Protein 2IY3 (pdb70)

Foldseek 3Di:
DACLLVVQLLVLLVVQPPPFADDPVNLVVSLVSNLVSLVVLVADNVLSVVLSVQLVVQLVVVVLRPGRRSSVSSVVRNLCSLQVLLFNAFDAADADQAAEEAQDEAPPLCRLLVLLLVCLVVVVVVFQEEAEAAELADPLSQVVSCVSNVVSVHDYDYDYRCHDLQRSQVVQVVVCVVRVHRHYYHRADHHLDDDPVSLVRLQVNCVSNVGSFHEYRGALQVRPVSLVRLVVSCVSRRHAAYEHECLLADGSRSVSSNVCVRNVHHHHWYQQDSDSNRIDGDRSVVSSVCVVVPRPPVHVVVCCVVPVCVCVLPDDDDDDDDDDDQDDLCVLVVVLVCQCVVDHPDNSQVVDQARDSNDADDPGSDGDPCDVHSVCLVLASVVDDPCCSSPLPPPDVVRCCCSQVVSPHHPVVVVVNSVCSVCVCVVSVVPD/DVCVVVVVPVVVPVPVD

Radius of gyration: 27.17 Å; Cα contacts (8 Å, |Δi|>4): 743; chains: 2; bounding box: 55×55×90 Å

B-factor: mean 35.79, std 25.02, range [6.65, 70.95]

Nearest PDB structures (foldseek):
  2iy3-assembly1_A  TM=1.002E+00  e=2.790E-76  Thermus aquaticus
  2ng1-assembly1_A  TM=9.787E-01  e=5.950E-43  Thermus aquaticus
  1ls1-assembly1_A  TM=9.805E-01  e=2.760E-41  Thermus aquaticus
  1ng1-assembly1_A  TM=9.632E-01  e=1.654E-40  Thermus aquaticus
  2ffh-assembly1_A  TM=7.205E-01  e=4.163E-46  Thermus aquaticus

Organism: Saccharolobus solfataricus (strain ATCC 35092 / DSM 1617 / JCM 11322 / P2) (NCBI:txid273057)

InterPro domains:
  IPR000897 Signal recognition particle, SRP54 subunit, GTPase domain [PF00448] (96-293)
  IPR000897 Signal recognition particle, SRP54 subunit, GTPase domain [SM00962] (96-293)
  IPR003593 AAA+ ATPase domain [SM00382] (95-298)
  IPR004125 Signal recognition particle, SRP54 subunit, M-domain [PF02978] (314-436)
  IPR013822 Signal recognition particle SRP54, helical bundle [PF02881] (3-78)
  IPR013822 Signal recognition particle SRP54, helical bundle [SM00963] (1-82)
  IPR022941 Signal recognition particle, SRP54 subunit [MF_00306] (1-442)
  IPR022941 Signal recognition particle, SRP54 subunit [PTHR11564] (3-429)
  IPR027417 P-loop containing nucleoside triphosphate hydrolase [G3DSA:3.40.50.300] (86-282)
  IPR027417 P-loop containing nucleoside triphosphate hydrolase [SSF52540] (93-295)
  IPR036225 SRP/SRP receptor, N-terminal [SSF47364] (3-88)
  IPR036891 Signal recognition particle, SRP54 subunit, M-domain superfamily [G3DSA:1.10.260.30] (304-432)
  IPR036891 Signal recognition particle, SRP54 subunit, M-domain superfamily [SSF47446] (295-431)
  IPR042101 Signal recognition particle SRP54, N-terminal domain superfamily [G3DSA:1.20.120.140] (3-303)

Secondary structure (P-SEA, 3-state):
ccaaaaaaaaaaaaaacccccccaaaaaaaaaaaaaaaaaacccaaaaaaaaaaaaaaaaaacccccccaaaaaaaaaaaaaaaaacccccccccccbbbbbbbbccccaaaaaaaaaaaaaaaaccbbbbbbcccccaaaaaaaaaaaaaabbbbbbbcccccaaaaaaaaaaaaaaacccbbbbbccccccccaaaaaaaaaaaaaacccbbbbbbcccccaaaaaaaaaaaacccccbbbbccccccccccccccccccccccccbbbccccccccccccaaaaaaaaaacccccaaaaaaaaccccccccccccccccccccccaaaaaaaaaaaaaacccaaaaaaccccccccccccccccccccccccccccccccccccccccccccccccccccccccccccaaaaacaaaaaaccccccccc/caaaaaaaccccccccc

Structure (mmCIF, N/CA/C/O backbone):
data_2IY3
#
_entry.id   2IY3
#
_cell.length_a   1.000
_cell.length_b   1.000
_cell.length_c   1.000
_cell.angle_alpha   90.00
_cell.angle_beta   90.00
_cell.angle_gamma   90.00
#
_symmetry.space_group_name_H-M   'P 1'
#
loop_
_entity.id
_entity.type
_entity.pdbx_description
1 polymer 'Signal recognition particle protein,Signal recognition particle 54 kDa protein'
2 polymer '4.5S RNA'
3 polymer 'SIGNAL SEQUENCE'
#
loop_
_atom_site.group_PDB
_atom_site.id
_atom_site.type_symbol
_atom_site.label_atom_id
_atom_site.label_alt_id
_atom_site.label_comp_id
_atom_site.label_asym_id
_atom_site.label_entity_id
_atom_site.label_seq_id
_atom_site.pdbx_PDB_ins_code
_atom_site.Cartn_x
_atom_site.Cartn_y
_atom_site.Cartn_z
_atom_site.occupancy
_atom_site.B_iso_or_equiv
_atom_site.auth_seq_id
_atom_site.auth_comp_id
_atom_site.auth_asym_id
_atom_site.auth_atom_id
_atom_site.pdbx_PDB_model_num
ATOM 1 C CA . MET A 1 1 ? 330.914 218.533 240.263 1.00 29.58 1 MET A CA 1
ATOM 2 C CA . PHE A 1 2 ? 328.122 218.542 242.858 1.00 27.24 2 PHE A CA 1
ATOM 3 C CA . GLN A 1 3 ? 327.924 222.362 244.035 1.00 24.15 3 GLN A CA 1
ATOM 4 C CA . GLN A 1 4 ? 324.324 222.719 243.110 1.00 25.12 4 GLN A CA 1
ATOM 5 C CA . LEU A 1 5 ? 323.850 219.464 245.067 1.00 18.72 5 LEU A CA 1
ATOM 6 C CA . SER A 1 6 ? 326.329 220.503 247.838 1.00 19.78 6 SER A CA 1
ATOM 7 C CA . ALA A 1 7 ? 324.826 224.000 248.157 1.00 16.68 7 ALA A CA 1
ATOM 8 C CA . ARG A 1 8 ? 321.351 222.451 248.353 1.00 17.11 8 ARG A CA 1
ATOM 9 C CA . LEU A 1 9 ? 322.253 219.752 250.919 1.00 13.07 9 LEU A CA 1
ATOM 10 C CA . GLN A 1 10 ? 324.091 222.260 253.156 1.00 16.51 10 GLN A CA 1
ATOM 11 C CA . GLU A 1 11 ? 321.145 224.701 252.908 1.00 16.51 11 GLU A CA 1
ATOM 12 C CA . ALA A 1 12 ? 318.729 221.897 253.913 1.00 17.11 12 ALA A CA 1
ATOM 13 C CA . ILE A 1 13 ? 320.835 221.018 256.979 1.00 18.29 13 ILE A CA 1
ATOM 14 C CA . GLY A 1 14 ? 321.370 224.732 257.724 1.00 19.64 14 GLY A CA 1
ATOM 15 C CA . ARG A 1 15 ? 317.605 225.382 257.917 1.00 20.81 15 ARG A CA 1
ATOM 16 C CA . LEU A 1 16 ? 317.442 223.206 261.062 1.00 20.55 16 LEU A CA 1
ATOM 17 C CA . ARG A 1 17 ? 320.024 225.287 263.003 1.00 24.64 17 ARG A CA 1
ATOM 18 C CA . GLY A 1 18 ? 319.108 227.708 265.809 1.00 30.85 18 GLY A CA 1
ATOM 19 C CA . ARG A 1 19 ? 315.569 226.354 266.236 1.00 33.93 19 ARG A CA 1
ATOM 20 C CA . GLY A 1 20 ? 316.028 223.981 269.186 1.00 25.71 20 GLY A CA 1
ATOM 21 C CA . ARG A 1 21 ? 314.321 220.568 269.053 1.00 18.20 21 ARG A CA 1
ATOM 22 C CA . ILE A 1 22 ? 312.412 219.738 265.877 1.00 15.17 22 ILE A CA 1
ATOM 23 C CA . THR A 1 23 ? 309.057 218.008 265.314 1.00 16.79 23 THR A CA 1
ATOM 24 C CA . GLU A 1 24 ? 308.206 214.986 263.094 1.00 26.51 24 GLU A CA 1
ATOM 25 C CA . GLU A 1 25 ? 306.872 217.462 260.495 1.00 24.44 25 GLU A CA 1
ATOM 26 C CA . ASP A 1 26 ? 310.159 219.419 260.423 1.00 18.47 26 ASP A CA 1
ATOM 27 C CA . LEU A 1 27 ? 312.048 216.135 259.829 1.00 17.55 27 LEU A CA 1
ATOM 28 C CA . LYS A 1 28 ? 309.688 215.147 256.965 1.00 17.03 28 LYS A CA 1
ATOM 29 C CA . ALA A 1 29 ? 310.257 218.595 255.417 1.00 14.42 29 ALA A CA 1
ATOM 30 C CA . THR A 1 30 ? 314.069 218.204 255.581 1.00 14.85 30 THR A CA 1
ATOM 31 C CA . LEU A 1 31 ? 313.869 214.666 254.106 1.00 13.64 31 LEU A CA 1
ATOM 32 C CA . ARG A 1 32 ? 311.750 215.961 251.187 1.00 17.52 32 ARG A CA 1
ATOM 33 C CA . GLU A 1 33 ? 314.268 218.797 250.587 1.00 14.06 33 GLU A CA 1
ATOM 34 C CA . ILE A 1 34 ? 317.132 216.240 250.506 1.00 16.10 34 ILE A CA 1
ATOM 35 C CA . ARG A 1 35 ? 315.200 214.083 247.971 1.00 17.40 35 ARG A CA 1
ATOM 36 C CA . ARG A 1 36 ? 314.527 217.121 245.760 1.00 22.75 36 ARG A CA 1
ATOM 37 C CA . ALA A 1 37 ? 318.206 218.160 246.006 1.00 13.76 37 ALA A CA 1
ATOM 38 C CA . LEU A 1 38 ? 319.318 214.726 244.800 1.00 17.24 38 LEU A CA 1
ATOM 39 C CA . MET A 1 39 ? 316.711 214.454 242.017 1.00 20.11 39 MET A CA 1
ATOM 40 C CA . ASP A 1 40 ? 317.699 217.955 240.814 1.00 22.96 40 ASP A CA 1
ATOM 41 C CA . ALA A 1 41 ? 321.273 216.669 240.788 1.00 22.93 41 ALA A CA 1
ATOM 42 C CA . ASP A 1 42 ? 320.184 214.082 238.134 1.00 27.41 42 ASP A CA 1
ATOM 43 C CA . VAL A 1 43 ? 319.718 211.154 240.601 1.00 17.61 43 VAL A CA 1
ATOM 44 C CA . ASN A 1 44 ? 316.916 208.691 239.643 1.00 25.39 44 ASN A CA 1
ATOM 45 C CA . LEU A 1 45 ? 313.709 208.359 241.739 1.00 18.57 45 LEU A CA 1
ATOM 46 C CA . GLU A 1 46 ? 314.567 204.918 243.238 1.00 19.36 46 GLU A CA 1
ATOM 47 C CA . VAL A 1 47 ? 318.156 205.862 244.252 1.00 15.74 47 VAL A CA 1
ATOM 48 C CA . ALA A 1 48 ? 316.955 209.186 245.761 1.00 11.88 48 ALA A CA 1
ATOM 49 C CA . ARG A 1 49 ? 314.137 207.445 247.685 1.00 13.95 49 ARG A CA 1
ATOM 50 C CA . ASP A 1 50 ? 316.509 204.734 248.993 1.00 15.87 50 ASP A CA 1
ATOM 51 C CA . PHE A 1 51 ? 318.947 207.467 250.128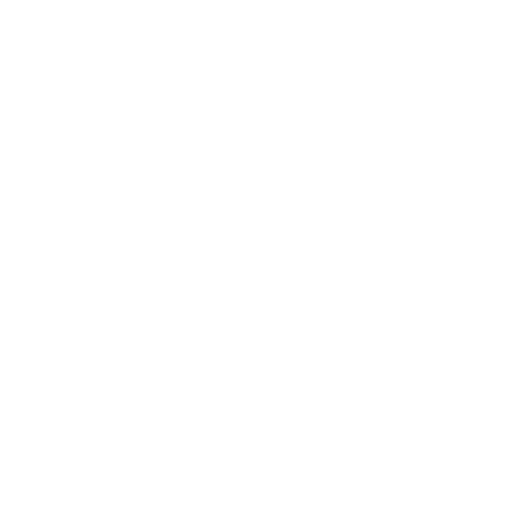 1.00 12.21 51 PHE A CA 1
ATOM 52 C CA . VAL A 1 52 ? 316.260 209.428 252.024 1.00 16.17 52 VAL A CA 1
ATOM 53 C CA . GLU A 1 53 ? 314.990 206.183 253.599 1.00 16.67 53 GLU A CA 1
ATOM 54 C CA . ARG A 1 54 ? 318.561 205.428 254.804 1.00 15.62 54 ARG A CA 1
ATOM 55 C CA . VAL A 1 55 ? 318.888 208.980 256.248 1.00 11.70 55 VAL A CA 1
ATOM 56 C CA . ARG A 1 56 ? 315.451 208.659 257.969 1.00 15.04 56 ARG A CA 1
ATOM 57 C CA . GLU A 1 57 ? 316.282 205.243 259.533 1.00 15.93 57 GLU A CA 1
ATOM 58 C CA . GLU A 1 58 ? 319.708 206.386 260.781 1.00 17.23 58 GLU A CA 1
ATOM 59 C CA . ALA A 1 59 ? 318.447 209.805 261.965 1.00 10.16 59 ALA A CA 1
ATOM 60 C CA . LEU A 1 60 ? 315.629 208.246 264.015 1.00 16.33 60 LEU A CA 1
ATOM 61 C CA . GLY A 1 61 ? 318.100 205.693 265.389 1.00 15.30 61 GLY A CA 1
ATOM 62 C CA . LYS A 1 62 ? 320.293 208.571 266.593 1.00 19.29 62 LYS A CA 1
ATOM 63 C CA . GLN A 1 63 ? 317.293 210.309 268.279 1.00 17.79 63 GLN A CA 1
ATOM 64 C CA . VAL A 1 64 ? 317.097 213.341 265.878 1.00 12.62 64 VAL A CA 1
ATOM 65 C CA . L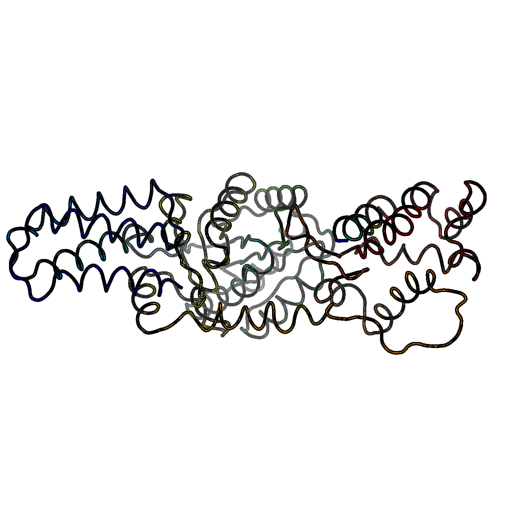EU A 1 65 ? 313.756 214.523 267.328 1.00 13.26 65 LEU A CA 1
ATOM 66 C CA . GLU A 1 66 ? 315.247 214.554 270.859 1.00 13.89 66 GLU A CA 1
ATOM 67 C CA . SER A 1 67 ? 318.550 216.262 269.886 1.00 14.28 67 SER A CA 1
ATOM 68 C CA . LEU A 1 68 ? 319.255 219.920 270.800 1.00 14.59 68 LEU A CA 1
ATOM 69 C CA . THR A 1 69 ? 321.230 220.219 267.546 1.00 14.94 69 THR A CA 1
ATOM 70 C CA . PRO A 1 70 ? 319.178 218.155 264.959 1.00 13.93 70 PRO A CA 1
ATOM 71 C CA . ALA A 1 71 ? 321.150 219.712 262.083 1.00 9.78 71 ALA A CA 1
ATOM 72 C CA . GLU A 1 72 ? 324.294 217.908 263.264 1.00 11.01 72 GLU A CA 1
ATOM 73 C CA . VAL A 1 73 ? 322.469 214.548 263.363 1.00 12.49 73 VAL A CA 1
ATOM 74 C CA . ILE A 1 74 ? 321.139 215.169 259.823 1.00 13.43 74 ILE A CA 1
ATOM 75 C CA . LEU A 1 75 ? 324.694 216.133 258.654 1.00 11.85 75 LEU A CA 1
ATOM 76 C CA . ALA A 1 76 ? 326.156 212.923 260.151 1.00 12.80 76 ALA A CA 1
ATOM 77 C CA . THR A 1 77 ? 323.437 210.751 258.557 1.00 14.20 77 THR A CA 1
ATOM 78 C CA . VAL A 1 78 ? 323.523 212.435 255.101 1.00 13.12 78 VAL A CA 1
ATOM 79 C CA . TYR A 1 79 ? 327.353 212.104 255.252 1.00 15.80 79 TYR A CA 1
ATOM 80 C CA . GLU A 1 80 ? 327.071 208.351 256.041 1.00 15.51 80 GLU A CA 1
ATOM 81 C CA . ALA A 1 81 ? 324.476 207.806 253.286 1.00 13.71 81 ALA A CA 1
ATOM 82 C CA . LEU A 1 82 ? 326.622 209.822 250.800 1.00 13.71 82 LEU A CA 1
ATOM 83 C CA . LYS A 1 83 ? 329.750 207.754 251.619 1.00 19.07 83 LYS A CA 1
ATOM 84 C CA . GLU A 1 84 ? 327.744 204.514 251.261 1.00 17.37 84 GLU A CA 1
ATOM 85 C CA . ALA A 1 85 ? 326.187 205.598 247.924 1.00 14.60 85 ALA A CA 1
ATOM 86 C CA . LEU A 1 86 ? 329.653 206.401 246.509 1.00 18.62 86 LEU A CA 1
ATOM 87 C CA . GLY A 1 87 ? 331.192 203.024 247.444 1.00 18.66 87 GLY A CA 1
ATOM 88 C CA . GLY A 1 88 ? 331.657 203.145 251.214 1.00 19.79 88 GLY A CA 1
ATOM 89 C CA . GLU A 1 89 ? 335.185 201.870 251.765 1.00 23.32 89 GLU A CA 1
ATOM 90 C CA . ALA A 1 90 ? 337.843 202.909 249.227 1.00 20.11 90 ALA A CA 1
ATOM 91 C CA . ARG A 1 91 ? 338.800 200.256 246.703 1.00 22.97 91 ARG A CA 1
ATOM 92 C CA . LEU A 1 92 ? 341.780 199.763 244.373 1.00 24.20 92 LEU A CA 1
ATOM 93 C CA . PRO A 1 93 ? 342.371 196.904 241.844 1.00 23.01 93 PRO A CA 1
ATOM 94 C CA . VAL A 1 94 ? 344.094 193.760 243.135 1.00 27.82 94 VAL A CA 1
ATOM 95 C CA . LEU A 1 95 ? 347.811 193.712 242.332 1.00 24.27 95 LEU A CA 1
ATOM 96 C CA . LYS A 1 96 ? 349.250 190.219 241.970 1.00 29.79 96 LYS A CA 1
ATOM 97 C CA . ASP A 1 97 ? 352.227 188.560 240.153 1.00 40.36 97 ASP A CA 1
ATOM 98 C CA . ARG A 1 98 ? 351.174 189.419 236.571 1.00 34.87 98 ARG A CA 1
ATOM 99 C CA . ASN A 1 99 ? 348.595 192.140 235.839 1.00 17.91 99 ASN A CA 1
ATOM 100 C CA . LEU A 1 100 ? 347.003 192.737 232.401 1.00 12.24 100 LEU A CA 1
ATOM 101 C CA . TRP A 1 101 ? 344.276 195.405 232.530 1.00 12.55 101 TRP A CA 1
ATOM 102 C CA . PHE A 1 102 ? 341.915 196.747 229.872 1.00 12.01 102 PHE A CA 1
ATOM 103 C CA . LEU A 1 103 ? 340.954 200.403 229.634 1.00 13.58 103 LEU A CA 1
ATOM 104 C CA . VAL A 1 104 ? 337.615 200.649 227.854 1.00 11.39 104 VAL A CA 1
ATOM 105 C CA . GLY A 1 105 ? 335.394 203.647 227.128 1.00 13.22 105 GLY A CA 1
ATOM 106 C CA . LEU A 1 106 ? 334.163 206.150 224.549 1.00 15.14 106 LEU A CA 1
ATOM 107 C CA . GLN A 1 107 ? 336.196 208.972 222.908 1.00 22.89 107 GLN A CA 1
ATOM 108 C CA . GLY A 1 108 ? 336.471 212.099 225.039 1.00 21.19 108 GLY A CA 1
ATOM 109 C CA . SER A 1 109 ? 335.953 210.064 228.228 1.00 18.85 109 SER A CA 1
ATOM 110 C CA . GLY A 1 110 ? 339.606 210.726 229.038 1.00 17.82 110 GLY A CA 1
ATOM 111 C CA . LYS A 1 111 ? 340.552 207.053 228.479 1.00 13.11 111 LYS A CA 1
ATOM 112 C CA . THR A 1 112 ? 343.959 207.518 226.805 1.00 13.94 112 THR A CA 1
ATOM 113 C CA . THR A 1 113 ? 345.017 210.232 229.302 1.00 16.37 113 THR A CA 1
ATOM 114 C CA . THR A 1 114 ? 343.881 208.027 232.243 1.00 13.63 114 THR A CA 1
ATOM 115 C CA . ALA A 1 115 ? 345.950 205.114 230.838 1.00 10.86 115 ALA A CA 1
ATOM 116 C CA . ALA A 1 116 ? 349.121 207.240 231.035 1.00 12.11 116 ALA A CA 1
ATOM 117 C CA . LYS A 1 117 ? 348.153 208.694 234.439 1.00 13.26 117 LYS A CA 1
ATOM 118 C CA . LEU A 1 118 ? 347.534 205.160 235.790 1.00 12.21 118 LEU A CA 1
ATOM 119 C CA . ALA A 1 119 ? 350.939 204.105 234.484 1.00 11.16 119 ALA A CA 1
ATOM 120 C CA . LEU A 1 120 ? 352.666 207.014 236.261 1.00 13.68 120 LEU A CA 1
ATOM 121 C CA . TYR A 1 121 ? 350.707 206.444 239.517 1.00 13.30 121 TYR A CA 1
ATOM 122 C CA . TYR A 1 122 ? 351.720 202.777 239.628 1.00 13.63 122 TYR A CA 1
ATOM 123 C CA . LYS A 1 123 ? 355.319 203.428 238.467 1.00 12.36 123 LYS A CA 1
ATOM 124 C CA . GLY A 1 124 ? 355.611 205.700 241.502 1.00 18.94 124 GLY A CA 1
ATOM 125 C CA . LYS A 1 125 ? 354.285 202.828 243.647 1.00 20.81 125 LYS A CA 1
ATOM 126 C CA . GLY A 1 126 ? 357.210 200.659 242.529 1.00 20.99 126 GLY A CA 1
ATOM 127 C CA . ARG A 1 127 ? 355.533 198.839 239.624 1.00 18.44 127 ARG A CA 1
ATOM 128 C CA . ARG A 1 128 ? 356.975 198.401 236.126 1.00 15.30 128 ARG A CA 1
ATOM 129 C CA . PRO A 1 129 ? 354.110 199.302 233.730 1.00 10.75 129 PRO A CA 1
ATOM 130 C CA . LEU A 1 130 ? 353.600 198.863 229.980 1.00 10.78 130 LEU A CA 1
ATOM 131 C CA . LEU A 1 131 ? 351.181 200.969 227.952 1.00 11.06 131 LEU A CA 1
ATOM 132 C CA . VAL A 1 132 ? 349.580 199.201 224.996 1.00 8.31 132 VAL A CA 1
ATOM 133 C CA . ALA A 1 133 ? 347.987 201.312 222.265 1.00 6.65 133 ALA A CA 1
ATOM 134 C CA . ALA A 1 134 ? 345.416 198.778 221.044 1.00 9.11 134 ALA A CA 1
ATOM 135 C CA . ASP A 1 135 ? 343.620 200.826 218.335 1.00 10.56 135 ASP A CA 1
ATOM 136 C CA . THR A 1 136 ? 344.133 198.626 215.230 1.00 13.49 136 THR A CA 1
ATOM 137 C CA . GLN A 1 137 ? 342.377 201.182 212.967 1.00 13.31 137 GLN A CA 1
ATOM 138 C CA . ARG A 1 138 ? 343.573 204.686 213.958 1.00 11.16 138 ARG A CA 1
ATOM 139 C CA . PRO A 1 139 ? 347.374 205.476 213.913 1.00 13.82 139 PRO A CA 1
ATOM 140 C CA . ALA A 1 140 ? 346.693 208.905 215.473 1.00 11.43 140 ALA A CA 1
ATOM 141 C CA . ALA A 1 141 ? 345.164 207.301 218.590 1.00 11.75 141 ALA A CA 1
ATOM 142 C CA . ARG A 1 142 ? 348.255 205.094 218.967 1.00 11.42 142 ARG A CA 1
ATOM 143 C CA . GLU A 1 143 ? 350.705 207.976 218.510 1.00 11.77 143 GLU A CA 1
ATOM 144 C CA . GLN A 1 144 ? 348.849 209.995 221.186 1.00 14.08 144 GLN A CA 1
ATOM 145 C CA . LEU A 1 145 ? 349.603 207.319 223.822 1.00 9.79 145 LEU A CA 1
ATOM 146 C CA . ARG A 1 146 ? 353.248 207.056 222.626 1.00 12.75 146 ARG A CA 1
ATOM 147 C CA . LEU A 1 147 ? 353.826 210.755 223.341 1.00 14.44 147 LEU A CA 1
ATOM 148 C CA . LEU A 1 148 ? 351.946 210.585 226.675 1.00 13.24 148 LEU A CA 1
ATOM 149 C CA . GLY A 1 149 ? 353.970 207.508 227.633 1.00 14.21 149 GLY A CA 1
ATOM 150 C CA . GLU A 1 150 ? 357.165 209.397 226.755 1.00 19.85 150 GLU A CA 1
ATOM 151 C CA . LYS A 1 151 ? 356.061 212.284 229.026 1.00 21.74 151 LYS A CA 1
ATOM 152 C CA . VAL A 1 152 ? 355.421 209.989 232.007 1.00 18.02 152 VAL A CA 1
ATOM 153 C CA . GLY A 1 153 ? 358.512 207.846 231.270 1.00 13.05 153 GLY A CA 1
ATOM 154 C CA . VAL A 1 154 ? 356.634 204.576 230.713 1.00 11.73 154 VAL A CA 1
ATOM 155 C CA . PRO A 1 155 ? 357.252 202.225 227.674 1.00 11.73 155 PRO A CA 1
ATOM 156 C CA . VAL A 1 156 ? 354.555 202.025 224.963 1.00 11.41 156 VAL A CA 1
ATOM 157 C CA . LEU A 1 157 ? 353.771 199.140 222.573 1.00 13.52 157 LEU A CA 1
ATOM 158 C CA . GLU A 1 158 ? 351.763 200.284 219.572 1.00 12.85 158 GLU A CA 1
ATOM 159 C CA . VAL A 1 159 ? 349.824 197.664 217.646 1.00 13.17 159 VAL A CA 1
ATOM 160 C CA . MET A 1 160 ? 349.901 197.523 213.836 1.00 11.18 160 MET A CA 1
ATOM 161 C CA . ASP A 1 161 ? 347.026 198.343 211.440 1.00 11.81 161 ASP A CA 1
ATOM 162 C CA . GLY A 1 162 ? 344.564 195.439 211.465 1.00 12.19 162 GLY A CA 1
ATOM 163 C CA . GLU A 1 163 ? 346.816 193.345 213.743 1.00 13.71 163 GLU A CA 1
ATOM 164 C CA . SER A 1 164 ? 345.227 190.078 214.924 1.00 12.60 164 SER A CA 1
ATOM 165 C CA . PRO A 1 165 ? 344.626 189.605 218.712 1.00 11.75 165 PRO A CA 1
ATOM 166 C CA . GLU A 1 166 ? 346.984 186.577 218.643 1.00 12.24 166 GLU A CA 1
ATOM 167 C CA . SER A 1 167 ? 349.837 188.663 217.185 1.00 12.55 167 SER A CA 1
ATOM 168 C CA . ILE A 1 168 ? 349.149 191.460 219.737 1.00 11.35 168 ILE A CA 1
ATOM 169 C CA . ARG A 1 169 ? 349.409 188.807 222.512 1.00 11.10 169 ARG A CA 1
ATOM 170 C CA . ARG A 1 170 ? 352.770 187.411 221.335 1.00 14.43 170 ARG A CA 1
ATOM 171 C CA . ARG A 1 171 ? 354.320 190.909 220.979 1.00 11.32 171 ARG A CA 1
ATOM 172 C CA . VAL A 1 172 ? 352.949 192.102 224.370 1.00 13.77 172 VAL A CA 1
ATOM 173 C CA . GLU A 1 173 ? 354.201 188.929 226.156 1.00 11.05 173 GLU A CA 1
ATOM 174 C CA . GLU A 1 174 ? 357.649 189.233 224.497 1.00 16.66 174 GLU A CA 1
ATOM 175 C CA . LYS A 1 175 ? 358.136 192.937 225.387 1.00 13.05 175 LYS A CA 1
ATOM 176 C CA . ALA A 1 176 ? 356.740 192.282 228.892 1.00 13.18 176 ALA A CA 1
ATOM 177 C CA . ARG A 1 177 ? 359.292 189.501 229.504 1.00 16.63 177 ARG A CA 1
ATOM 178 C CA . LEU A 1 178 ? 362.316 191.324 227.986 1.00 15.95 178 LEU A CA 1
ATOM 179 C CA . GLU A 1 179 ? 361.646 194.532 229.971 1.00 11.04 179 GLU A CA 1
ATOM 180 C CA . ALA A 1 180 ? 360.330 192.795 233.159 1.00 15.18 180 ALA A CA 1
ATOM 181 C CA . ARG A 1 181 ? 356.904 194.486 233.065 1.00 13.43 181 ARG A CA 1
ATOM 182 C CA . ASP A 1 182 ? 354.494 193.547 235.879 1.00 13.70 182 ASP A CA 1
ATOM 183 C CA . LEU A 1 183 ? 351.536 195.763 234.882 1.00 11.92 183 LEU A CA 1
ATOM 184 C CA . ILE A 1 184 ? 350.177 195.815 231.325 1.00 11.53 184 ILE A CA 1
ATOM 185 C CA . LEU A 1 185 ? 347.667 198.607 230.643 1.00 9.80 185 LEU A CA 1
ATOM 186 C CA . VAL A 1 186 ? 345.818 198.017 227.375 1.00 10.31 186 VAL A CA 1
ATOM 187 C CA . ASP A 1 187 ? 344.239 201.201 226.013 1.00 13.98 187 ASP A CA 1
ATOM 188 C CA . THR A 1 188 ? 341.514 199.896 223.711 1.00 15.17 188 THR A CA 1
ATOM 189 C CA . ALA A 1 189 ? 339.932 201.835 220.817 1.00 14.06 189 ALA A CA 1
ATOM 190 C CA . GLY A 1 190 ? 337.790 204.832 221.672 1.00 17.96 190 GLY A CA 1
ATOM 191 C CA . ARG A 1 191 ? 334.859 205.796 219.466 1.00 17.63 191 ARG A CA 1
ATOM 192 C CA . LEU A 1 192 ? 332.231 208.521 220.044 1.00 24.41 192 LEU A CA 1
ATOM 193 C CA . GLN A 1 193 ? 329.499 205.892 220.247 1.00 32.36 193 GLN A CA 1
ATOM 194 C CA . ILE A 1 194 ? 329.139 202.206 220.948 1.00 33.52 194 ILE A CA 1
ATOM 195 C CA . ASP A 1 195 ? 330.133 200.616 217.658 1.00 37.86 195 ASP A CA 1
ATOM 196 C CA . GLU A 1 196 ? 328.912 197.017 217.221 1.00 32.10 196 GLU A CA 1
ATOM 197 C CA . PRO A 1 197 ? 331.980 195.853 215.148 1.00 24.65 197 PRO A CA 1
ATOM 198 C CA . LEU A 1 198 ? 334.253 197.370 217.859 1.00 23.94 198 LEU A CA 1
ATOM 199 C CA . MET A 1 199 ? 332.364 195.632 220.726 1.00 20.58 199 MET A CA 1
ATOM 200 C CA . GLY A 1 200 ? 332.962 192.332 218.948 1.00 16.00 200 GLY A CA 1
ATOM 201 C CA . GLU A 1 201 ? 336.684 193.151 218.558 1.00 17.15 201 GLU A CA 1
ATOM 202 C CA . LEU A 1 202 ? 336.943 194.153 222.264 1.00 16.67 202 LEU A CA 1
ATOM 203 C CA . ALA A 1 203 ? 335.174 190.962 223.351 1.00 10.77 203 ALA A CA 1
ATOM 204 C CA . ARG A 1 204 ? 337.530 188.918 221.128 1.00 10.26 204 ARG A CA 1
ATOM 205 C CA . LEU A 1 205 ? 340.642 190.755 222.427 1.00 11.34 205 LEU A CA 1
ATOM 206 C CA . LYS A 1 206 ? 339.373 190.000 225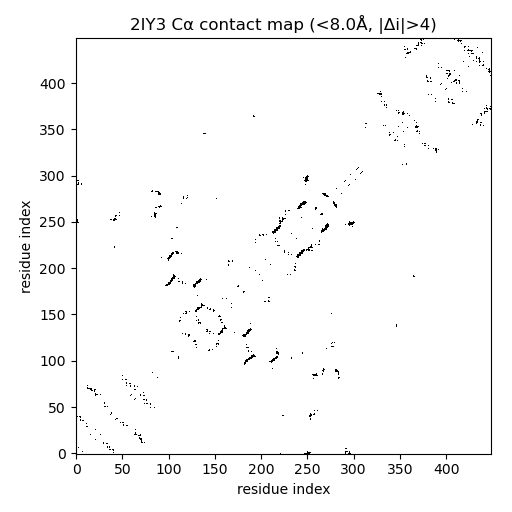.970 1.00 12.20 206 LYS A CA 1
ATOM 207 C CA . GLU A 1 207 ? 339.170 186.245 225.203 1.00 14.84 207 GLU A CA 1
ATOM 208 C CA . VAL A 1 208 ? 342.703 186.144 223.754 1.00 16.67 208 VAL A CA 1
ATOM 209 C CA . LEU A 1 209 ? 344.512 188.416 226.274 1.00 14.34 209 LEU A CA 1
ATOM 210 C CA . GLY A 1 210 ? 342.461 187.346 229.306 1.00 14.35 210 GLY A CA 1
ATOM 211 C CA . PRO A 1 211 ? 342.606 190.563 231.422 1.00 12.61 211 PRO A CA 1
ATOM 212 C CA . ASP A 1 212 ? 342.427 190.466 235.203 1.00 18.24 212 ASP A CA 1
ATOM 213 C CA . GLU A 1 213 ? 340.581 193.830 235.217 1.00 12.00 213 GLU A CA 1
ATOM 214 C CA . VAL A 1 214 ? 338.515 195.762 232.638 1.00 11.48 214 VAL A CA 1
ATOM 215 C CA . LEU A 1 215 ? 338.417 199.402 233.767 1.00 11.81 215 LEU A CA 1
ATOM 216 C CA . LEU A 1 216 ? 335.732 201.570 232.235 1.00 8.98 216 LEU A CA 1
ATOM 217 C CA . VAL A 1 217 ? 336.607 205.219 231.920 1.00 9.75 217 VAL A CA 1
ATOM 218 C CA . LEU A 1 218 ? 333.603 207.535 232.097 1.00 13.48 218 LEU A CA 1
ATOM 219 C CA . ASP A 1 219 ? 333.334 211.304 231.725 1.00 14.81 219 ASP A CA 1
ATOM 220 C CA . ALA A 1 220 ? 331.451 211.894 235.017 1.00 17.80 220 ALA A CA 1
ATOM 221 C CA . MET A 1 221 ? 329.944 214.948 233.288 1.00 19.36 221 MET A CA 1
ATOM 222 C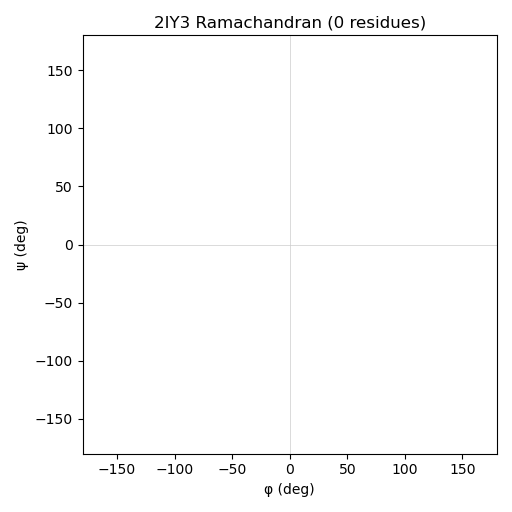 CA . THR A 1 222 ? 327.870 213.046 230.724 1.00 21.35 222 THR A CA 1
ATOM 223 C CA . GLY A 1 223 ? 325.444 212.452 233.608 1.00 21.08 223 GLY A CA 1
ATOM 224 C CA . GLN A 1 224 ? 322.936 209.564 233.360 1.00 26.00 224 GLN A CA 1
ATOM 225 C CA . GLU A 1 225 ? 324.406 208.719 229.924 1.00 22.61 225 GLU A CA 1
ATOM 226 C CA . ALA A 1 226 ? 327.581 207.431 231.662 1.00 16.59 226 ALA A CA 1
ATOM 227 C CA . LEU A 1 227 ? 325.400 204.796 233.379 1.00 16.62 227 LEU A CA 1
ATOM 228 C CA . SER A 1 228 ? 323.926 203.758 229.990 1.00 21.50 228 SER A CA 1
ATOM 229 C CA . VAL A 1 229 ? 327.470 203.470 228.558 1.00 19.05 229 VAL A CA 1
ATOM 230 C CA . ALA A 1 230 ? 328.376 201.516 231.726 1.00 17.83 230 ALA A CA 1
ATOM 231 C CA . ARG A 1 231 ? 325.538 199.081 231.096 1.00 22.20 231 ARG A CA 1
ATOM 232 C CA . ALA A 1 232 ? 326.394 198.655 227.372 1.00 18.20 232 ALA A CA 1
ATOM 233 C CA . PHE A 1 233 ? 330.092 197.958 228.048 1.00 14.57 233 PHE A CA 1
ATOM 234 C CA . ASP A 1 234 ? 329.341 195.473 230.848 1.00 16.20 234 ASP A CA 1
ATOM 235 C CA . GLU A 1 235 ? 326.768 193.556 228.760 1.00 21.27 235 GLU A CA 1
ATOM 236 C CA . LYS A 1 236 ? 328.842 193.375 225.543 1.00 21.73 236 LYS A CA 1
ATOM 237 C CA . VAL A 1 237 ? 332.416 193.194 226.970 1.00 17.47 237 VAL A CA 1
ATOM 238 C CA . GLY A 1 238 ? 332.294 192.826 230.783 1.00 12.24 238 GLY A CA 1
ATOM 239 C CA . VAL A 1 239 ? 333.528 195.507 233.223 1.00 14.75 239 VAL A CA 1
ATOM 240 C CA . THR A 1 240 ? 335.200 194.981 236.656 1.00 11.27 240 THR A CA 1
ATOM 241 C CA . GLY A 1 241 ? 335.656 198.596 237.785 1.00 14.71 241 GLY A CA 1
ATOM 242 C CA . LEU A 1 242 ? 335.102 202.291 237.005 1.00 12.09 242 LEU A CA 1
ATOM 243 C CA . VAL A 1 243 ? 337.264 205.414 236.566 1.00 8.96 243 VAL A CA 1
ATOM 244 C CA . LEU A 1 244 ? 335.316 208.685 236.695 1.00 13.92 244 LEU A CA 1
ATOM 245 C CA . THR A 1 245 ? 337.138 211.503 234.914 1.00 14.06 245 THR A CA 1
ATOM 246 C CA . LYS A 1 246 ? 336.477 215.248 234.875 1.00 15.96 246 LYS A CA 1
ATOM 247 C CA . LEU A 1 247 ? 335.285 215.212 238.489 1.00 25.44 247 LEU A CA 1
ATOM 248 C CA . ASP A 1 248 ? 336.697 218.713 238.393 1.00 28.92 248 ASP A CA 1
ATOM 249 C CA . GLY A 1 249 ? 333.743 218.981 236.194 1.00 32.60 249 GLY A CA 1
ATOM 250 C CA . ASP A 1 250 ? 330.802 221.123 236.712 1.00 43.88 250 ASP A CA 1
ATOM 251 C CA . ALA A 1 251 ? 327.963 218.843 236.171 1.00 42.81 251 ALA A CA 1
ATOM 252 C CA . ARG A 1 252 ? 325.427 217.826 238.811 1.00 39.66 252 ARG A CA 1
ATOM 253 C CA . GLY A 1 253 ? 327.084 214.511 239.640 1.00 32.51 253 GLY A CA 1
ATOM 254 C CA . GLY A 1 254 ? 323.905 212.532 240.143 1.00 33.05 254 GLY A CA 1
ATOM 255 C CA . ALA A 1 255 ? 325.149 209.623 238.047 1.00 32.47 255 ALA A CA 1
ATOM 256 C CA . ALA A 1 256 ? 328.429 209.460 239.970 1.00 24.14 256 ALA A CA 1
ATOM 257 C CA . LEU A 1 257 ? 326.406 209.079 243.183 1.00 24.19 257 LEU A CA 1
ATOM 258 C CA . SER A 1 258 ? 324.282 206.369 241.570 1.00 21.06 258 SER A CA 1
ATOM 259 C CA . ALA A 1 259 ? 327.284 204.464 240.105 1.00 25.52 259 ALA A CA 1
ATOM 260 C CA . ARG A 1 260 ? 327.480 201.835 242.892 1.00 29.54 260 ARG A CA 1
ATOM 261 C CA . HIS A 1 261 ? 323.683 201.282 243.114 1.00 27.71 261 HIS A CA 1
ATOM 262 C CA . VAL A 1 262 ? 323.099 201.052 239.330 1.00 18.54 262 VAL A CA 1
ATOM 263 C CA . THR A 1 263 ? 326.264 199.394 237.912 1.00 17.64 263 THR A CA 1
ATOM 264 C CA . GLY A 1 264 ? 327.369 197.372 240.964 1.00 11.17 264 GLY A CA 1
ATOM 265 C CA . LYS A 1 265 ? 330.937 198.213 239.950 1.00 13.81 265 LYS A CA 1
ATOM 266 C CA . PRO A 1 266 ? 333.447 199.947 242.277 1.00 11.94 266 PRO A CA 1
ATOM 267 C CA . ILE A 1 267 ? 334.917 203.358 241.417 1.00 14.73 267 ILE A CA 1
ATOM 268 C CA . TYR A 1 268 ? 338.664 202.782 241.674 1.00 14.99 268 TYR A CA 1
ATOM 269 C CA . PHE A 1 269 ? 340.116 206.072 240.421 1.00 13.67 269 PHE A CA 1
ATOM 270 C CA . ALA A 1 270 ? 338.943 209.634 239.937 1.00 17.10 270 ALA A CA 1
ATOM 271 C CA . GLY A 1 271 ? 340.194 212.259 237.480 1.00 15.88 271 GLY A CA 1
ATOM 272 C CA . VAL A 1 272 ? 340.353 215.709 239.113 1.00 30.15 272 VAL A CA 1
ATOM 273 C CA . SER A 1 273 ? 342.357 217.695 236.446 1.00 33.94 273 SER A CA 1
ATOM 274 C CA . GLU A 1 274 ? 344.280 217.586 233.140 1.00 46.68 274 GLU A CA 1
ATOM 275 C CA . LYS A 1 275 ? 347.667 217.628 234.977 1.00 54.11 275 LYS A CA 1
ATOM 276 C CA . PRO A 1 276 ? 349.829 214.407 235.241 1.00 56.35 276 PRO A CA 1
ATOM 277 C CA . GLU A 1 277 ? 348.775 213.790 238.876 1.00 51.31 277 GLU A CA 1
ATOM 278 C CA . GLY A 1 278 ? 345.124 214.620 238.070 1.00 36.72 278 GLY A CA 1
ATOM 279 C CA . LEU A 1 279 ? 344.248 210.991 238.711 1.00 29.01 279 LEU A CA 1
ATOM 280 C CA . GLU A 1 280 ? 344.151 209.773 242.322 1.00 27.76 280 GLU A CA 1
ATOM 281 C CA . PRO A 1 281 ? 342.537 206.760 244.109 1.00 17.88 281 PRO A CA 1
ATOM 282 C CA . PHE A 1 282 ? 338.841 207.167 244.846 1.00 16.47 282 PHE A CA 1
ATOM 283 C CA . TYR A 1 283 ? 337.930 207.898 248.458 1.00 16.99 283 TYR A CA 1
ATOM 284 C CA . PRO A 1 284 ? 334.249 209.147 248.731 1.00 18.52 284 PRO A CA 1
ATOM 285 C CA . GLU A 1 285 ? 335.272 211.349 251.665 1.00 25.10 285 GLU A CA 1
ATOM 286 C CA . ARG A 1 286 ? 338.148 213.127 249.870 1.00 22.01 286 ARG A CA 1
ATOM 287 C CA . LEU A 1 287 ? 336.078 213.817 246.740 1.00 16.18 287 LEU A CA 1
ATOM 288 C CA . ALA A 1 288 ? 333.075 215.053 248.812 1.00 14.49 288 ALA A CA 1
ATOM 289 C CA . GLY A 1 289 ? 335.311 217.553 250.601 1.00 15.23 289 GLY A CA 1
ATOM 290 C CA . ARG A 1 290 ? 337.133 218.691 247.429 1.00 18.90 290 ARG A CA 1
ATOM 291 C CA . ILE A 1 291 ? 333.737 219.436 245.767 1.00 17.36 291 ILE A CA 1
ATOM 292 C CA . LEU A 1 292 ? 332.954 221.566 248.794 1.00 13.76 292 LEU A CA 1
ATOM 293 C CA . GLY A 1 293 ? 335.934 223.816 248.763 1.00 12.30 293 GLY A CA 1
ATOM 294 C CA . MET A 1 294 ? 335.168 224.870 245.159 1.00 70.95 294 MET A CA 1
ATOM 295 C CA . GLY A 1 295 ? 336.413 222.412 242.498 1.00 70.95 295 GLY A CA 1
ATOM 296 C CA . ASP A 1 296 ? 334.062 222.122 239.550 1.00 70.95 296 ASP A CA 1
ATOM 297 C CA . ILE A 1 297 ? 333.285 225.339 237.582 1.00 70.95 297 ILE A CA 1
ATOM 298 C CA . GLU A 1 298 ? 336.635 224.927 235.860 1.00 70.95 298 GLU A CA 1
ATOM 299 C CA . SER A 1 299 ? 334.641 222.462 233.630 1.00 70.95 299 SER A CA 1
ATOM 300 C CA . ILE A 1 300 ? 331.119 223.959 232.698 1.00 70.95 300 ILE A CA 1
ATOM 301 C CA . LEU A 1 301 ? 333.350 226.990 232.360 1.00 70.95 301 LEU A CA 1
ATOM 302 C CA . GLU A 1 302 ? 335.697 224.811 230.138 1.00 70.95 302 GLU A CA 1
ATOM 303 C CA . LYS A 1 303 ? 332.516 223.711 228.171 1.00 70.95 303 LYS A CA 1
ATOM 304 C CA . VAL A 1 304 ? 332.337 227.373 227.165 1.00 70.95 304 VAL A CA 1
ATOM 305 C CA . LYS A 1 305 ? 335.668 226.575 225.398 1.00 70.95 305 LYS A CA 1
ATOM 306 C CA . GLY A 1 306 ? 333.872 223.450 224.123 1.00 70.95 306 GLY A CA 1
ATOM 307 C CA . LEU A 1 307 ? 330.989 225.471 222.581 1.00 70.95 307 LEU A CA 1
ATOM 308 C CA . GLU A 1 308 ? 332.528 229.004 222.282 1.00 70.95 308 GLU A CA 1
ATOM 309 C CA . GLU A 1 309 ? 335.462 228.062 219.954 1.00 70.95 309 GLU A CA 1
ATOM 310 C CA . TYR A 1 310 ? 333.483 225.169 218.337 1.00 70.95 310 TYR A CA 1
ATOM 311 C CA . ASP A 1 311 ? 331.006 227.214 216.394 1.00 70.95 311 ASP A CA 1
ATOM 312 C CA . LYS A 1 312 ? 334.518 228.109 214.941 1.00 70.95 312 LYS A CA 1
ATOM 313 C CA . ILE A 1 313 ? 333.820 225.464 212.325 1.00 70.95 313 ILE A CA 1
ATOM 314 C CA . GLN A 1 314 ? 330.448 227.108 211.418 1.00 70.95 314 GLN A CA 1
ATOM 315 C CA . LYS A 1 315 ? 328.974 230.615 212.325 1.00 70.95 315 LYS A CA 1
ATOM 316 C CA . LYS A 1 316 ? 328.160 232.835 209.315 1.00 70.95 316 LYS A CA 1
ATOM 317 C CA . MET A 1 317 ? 329.972 231.445 206.312 1.00 70.95 317 MET A CA 1
ATOM 318 C CA . GLU A 1 318 ? 330.741 233.171 203.011 1.00 70.95 318 GLU A CA 1
ATOM 319 C CA . ASP A 1 319 ? 332.592 236.414 202.607 1.00 70.95 319 ASP A CA 1
ATOM 320 C CA . VAL A 1 320 ? 331.975 239.027 199.881 1.00 70.95 320 VAL A CA 1
ATOM 321 C CA . MET A 1 321 ? 329.371 239.383 197.326 1.00 70.95 321 MET A CA 1
ATOM 322 C CA . GLU A 1 322 ? 328.500 241.030 193.888 1.00 70.95 322 GLU A CA 1
ATOM 323 C CA . GLY A 1 323 ? 329.384 239.721 190.306 1.00 70.95 323 GLY A CA 1
ATOM 324 C CA . LYS A 1 324 ? 328.002 236.830 188.204 1.00 70.95 324 LYS A CA 1
ATOM 325 C CA . GLY A 1 325 ? 328.587 233.042 188.613 1.00 70.95 325 GLY A CA 1
ATOM 326 C CA . LYS A 1 326 ? 329.316 229.755 186.722 1.00 70.95 326 LYS A CA 1
ATOM 327 C CA . LEU A 1 327 ? 329.522 227.525 189.891 1.00 70.95 327 LEU A CA 1
ATOM 328 C CA . THR A 1 328 ? 331.070 225.560 192.531 1.00 70.95 328 THR A CA 1
ATOM 329 C CA . LEU A 1 329 ? 330.016 221.995 192.845 1.00 70.95 329 LEU A CA 1
ATOM 330 C CA . ARG A 1 330 ? 333.690 221.356 191.910 1.00 70.95 330 ARG A CA 1
ATOM 331 C CA . ASP A 1 331 ? 334.409 223.060 195.225 1.00 70.95 331 ASP A CA 1
ATOM 332 C CA . VAL A 1 332 ? 332.658 220.128 196.892 1.00 70.95 332 VAL A CA 1
ATOM 333 C CA . TYR A 1 333 ? 335.739 218.507 195.343 1.00 70.95 333 TYR A CA 1
ATOM 334 C CA . ALA A 1 334 ? 338.330 221.337 195.868 1.00 70.95 334 ALA A CA 1
ATOM 335 C CA . GLN A 1 335 ? 337.412 221.084 199.602 1.00 70.95 335 GLN A CA 1
ATOM 336 C CA . ILE A 1 336 ? 339.058 217.616 199.367 1.00 70.95 336 ILE A CA 1
ATOM 337 C CA . ILE A 1 337 ? 342.373 219.074 198.023 1.00 70.95 337 ILE A CA 1
ATOM 338 C CA . ALA A 1 338 ? 342.942 221.789 200.707 1.00 70.95 338 ALA A CA 1
ATOM 339 C CA . LEU A 1 339 ? 343.047 219.232 203.568 1.00 70.95 339 LEU A CA 1
ATOM 340 C CA . ARG A 1 340 ? 345.386 216.599 201.975 1.00 70.95 340 ARG A CA 1
ATOM 341 C CA . LYS A 1 341 ? 347.814 219.268 200.910 1.00 70.95 341 LYS A CA 1
ATOM 342 C CA . MET A 1 342 ? 347.575 221.201 204.220 1.00 70.95 342 MET A CA 1
ATOM 343 C CA . GLY A 1 343 ? 349.370 218.522 206.232 1.00 70.95 343 GLY A CA 1
ATOM 344 C CA . PRO A 1 344 ? 348.367 214.840 205.927 1.00 70.95 344 PRO A CA 1
ATOM 345 C CA . LEU A 1 345 ? 344.987 213.023 206.076 1.00 70.95 345 LEU A CA 1
ATOM 346 C CA . SER A 1 346 ? 344.026 211.072 209.280 1.00 70.95 346 SER A CA 1
ATOM 347 C CA . LYS A 1 347 ? 344.934 213.320 212.241 1.00 70.95 347 LYS A CA 1
ATOM 348 C CA . VAL A 1 348 ? 343.378 216.256 210.439 1.00 70.95 348 VAL A CA 1
ATOM 349 C CA . LEU A 1 349 ? 339.916 214.534 209.938 1.00 70.95 349 LEU A CA 1
ATOM 350 C CA . GLN A 1 350 ? 339.702 213.536 213.655 1.00 70.95 350 GLN A CA 1
ATOM 351 C CA . HIS A 1 351 ? 340.575 217.075 214.801 1.00 70.95 351 HIS A CA 1
ATOM 352 C CA . ILE A 1 352 ? 338.380 218.390 211.922 1.00 70.95 352 ILE A CA 1
ATOM 353 C CA . PRO A 1 353 ? 334.558 218.115 211.414 1.00 70.95 353 PRO A CA 1
ATOM 354 C CA . GLY A 1 354 ? 334.239 216.953 207.712 1.00 70.95 354 GLY A CA 1
ATOM 355 C CA . LEU A 1 355 ? 332.322 218.056 204.561 1.00 70.95 355 LEU A CA 1
ATOM 356 C CA . GLY A 1 356 ? 329.314 220.508 204.856 1.00 70.95 356 GLY A CA 1
ATOM 357 C CA . ILE A 1 357 ? 328.480 222.954 207.774 1.00 70.95 357 ILE A CA 1
ATOM 358 C CA . MET A 1 358 ? 327.861 219.661 209.685 1.00 70.95 358 MET A CA 1
ATOM 359 C CA . LEU A 1 359 ? 325.178 221.050 211.916 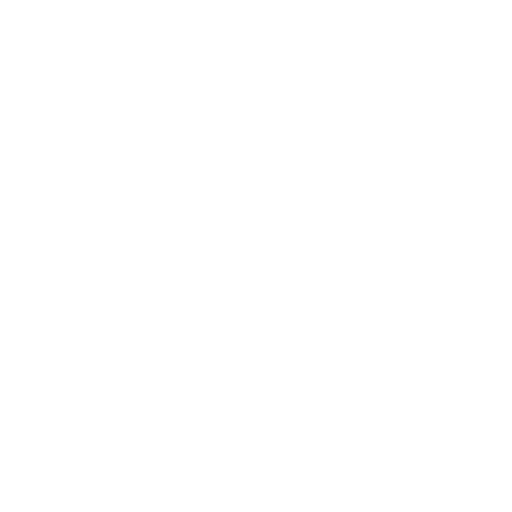1.00 70.95 359 LEU A CA 1
ATOM 360 C CA . PRO A 1 360 ? 324.207 218.849 214.992 1.00 70.95 360 PRO A CA 1
ATOM 361 C CA . THR A 1 361 ? 320.530 217.894 214.340 1.00 70.95 361 THR A CA 1
ATOM 362 C CA . PRO A 1 362 ? 319.247 214.365 215.554 1.00 70.95 362 PRO A CA 1
ATOM 363 C CA . SER A 1 363 ? 320.046 210.639 216.644 1.00 70.95 363 SER A CA 1
ATOM 364 C CA . GLU A 1 364 ? 323.258 212.156 218.166 1.00 70.95 364 GLU A CA 1
ATOM 365 C CA . ASP A 1 365 ? 327.125 211.959 218.398 1.00 70.95 365 ASP A CA 1
ATOM 366 C CA . GLN A 1 366 ? 327.699 211.665 214.792 1.00 70.95 366 GLN A CA 1
ATOM 367 C CA . LEU A 1 367 ? 330.897 212.223 212.872 1.00 70.95 367 LEU A CA 1
ATOM 368 C CA . LYS A 1 368 ? 332.031 213.533 209.722 1.00 70.95 368 LYS A CA 1
ATOM 369 C CA . ILE A 1 369 ? 334.768 211.070 209.159 1.00 70.95 369 ILE A CA 1
ATOM 370 C CA . GLY A 1 370 ? 334.378 209.648 205.646 1.00 70.95 370 GLY A CA 1
ATOM 371 C CA . GLU A 1 371 ? 337.823 208.246 206.307 1.00 70.95 371 G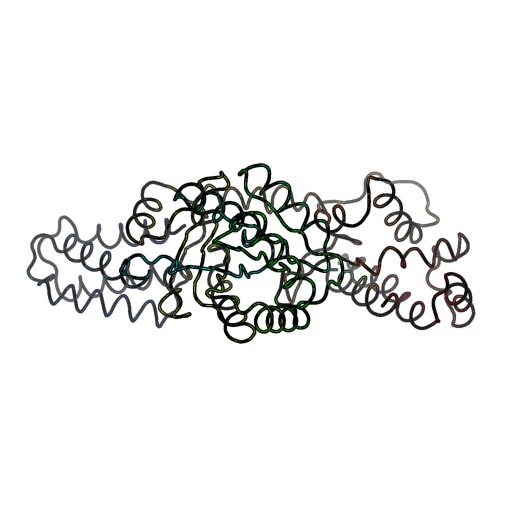LU A CA 1
ATOM 372 C CA . GLU A 1 372 ? 338.588 204.588 203.751 1.00 70.95 372 GLU A CA 1
ATOM 373 C CA . LYS A 1 373 ? 336.317 207.031 201.872 1.00 70.95 373 LYS A CA 1
ATOM 374 C CA . ILE A 1 374 ? 337.244 210.732 201.105 1.00 70.95 374 ILE A CA 1
ATOM 375 C CA . ARG A 1 375 ? 340.375 209.560 199.268 1.00 70.95 375 ARG A CA 1
ATOM 376 C CA . ARG A 1 376 ? 337.964 208.040 196.878 1.00 70.95 376 ARG A CA 1
ATOM 377 C CA . TRP A 1 377 ? 335.616 211.011 196.682 1.00 70.95 377 TRP A CA 1
ATOM 378 C CA . LEU A 1 378 ? 338.650 212.008 194.910 1.00 70.95 378 LEU A CA 1
ATOM 379 C CA . ALA A 1 379 ? 338.903 208.736 192.808 1.00 70.95 379 ALA A CA 1
ATOM 380 C CA . ALA A 1 380 ? 336.154 210.316 190.637 1.00 70.95 380 ALA A CA 1
ATOM 381 C CA . LEU A 1 381 ? 335.961 214.195 189.824 1.00 70.95 381 LEU A CA 1
ATOM 382 C CA . ASN A 1 382 ? 339.686 214.270 188.984 1.00 70.95 382 ASN A CA 1
ATOM 383 C CA . SER A 1 383 ? 338.104 211.524 186.879 1.00 70.95 383 SER A CA 1
ATOM 384 C CA . MET A 1 384 ? 335.502 213.915 185.282 1.00 70.95 384 MET A CA 1
ATOM 385 C CA . THR A 1 385 ? 335.697 216.853 182.823 1.00 70.95 385 THR A CA 1
ATOM 386 C CA . TYR A 1 386 ? 335.590 220.371 184.236 1.00 70.95 386 TYR A CA 1
ATOM 387 C CA . LYS A 1 387 ? 331.927 220.892 183.367 1.00 70.95 387 LYS A CA 1
ATOM 388 C CA . GLU A 1 388 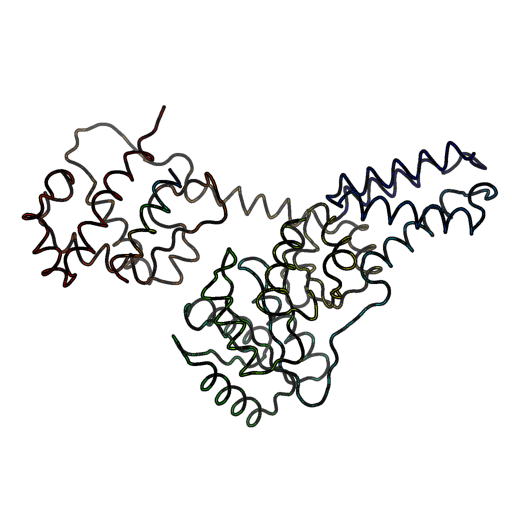? 330.352 217.679 184.730 1.00 70.95 388 GLU A CA 1
ATOM 389 C CA . LEU A 1 389 ? 330.556 218.945 188.290 1.00 70.95 389 LEU A CA 1
ATOM 390 C CA . GLU A 1 390 ? 328.709 222.237 187.410 1.00 70.95 390 GLU A CA 1
ATOM 391 C CA . ASN A 1 391 ? 325.604 220.561 186.261 1.00 70.95 391 ASN A CA 1
ATOM 392 C CA . PRO A 1 392 ? 325.867 217.612 188.643 1.00 70.95 392 PRO A CA 1
ATOM 393 C CA . ASN A 1 393 ? 322.484 216.825 187.038 1.00 70.95 393 ASN A CA 1
ATOM 394 C CA . ILE A 1 394 ? 323.663 215.153 183.721 1.00 70.95 394 ILE A CA 1
ATOM 395 C CA . ILE A 1 395 ? 325.007 211.916 185.205 1.00 70.95 395 ILE A CA 1
ATOM 396 C CA . ASP A 1 396 ? 323.084 209.400 183.086 1.00 70.95 396 ASP A CA 1
ATOM 397 C CA . LYS A 1 397 ? 323.986 205.690 183.554 1.00 70.95 397 LYS A CA 1
ATOM 398 C CA . SER A 1 398 ? 326.152 206.189 180.462 1.00 70.95 398 SER A CA 1
ATOM 399 C CA . ARG A 1 399 ? 327.954 209.412 181.590 1.00 70.95 399 ARG A CA 1
ATOM 400 C CA . MET A 1 400 ? 329.667 207.922 184.725 1.00 70.95 400 MET A CA 1
ATOM 401 C CA . ARG A 1 401 ? 330.443 204.228 183.938 1.00 70.95 401 ARG A CA 1
ATOM 402 C CA . ARG A 1 402 ? 333.906 205.285 182.804 1.00 70.95 402 ARG A CA 1
ATOM 403 C CA . ILE A 1 403 ? 334.333 207.589 185.891 1.00 70.95 403 ILE A CA 1
ATOM 404 C CA . ALA A 1 404 ? 333.600 204.389 187.626 1.00 70.95 404 ALA A CA 1
ATOM 405 C CA . GLU A 1 405 ? 335.821 201.891 185.669 1.00 70.95 405 GLU A CA 1
ATOM 406 C CA . GLY A 1 406 ? 338.113 204.874 185.088 1.00 70.95 406 GLY A CA 1
ATOM 407 C CA . SER A 1 407 ? 338.659 205.989 188.696 1.00 70.95 407 SER A CA 1
ATOM 408 C CA . GLY A 1 408 ? 339.040 202.202 189.003 1.00 70.95 408 GLY A CA 1
ATOM 409 C CA . LEU A 1 409 ? 335.745 201.915 190.849 1.00 70.95 409 LEU A CA 1
ATOM 410 C CA . GLU A 1 410 ? 333.074 199.368 189.843 1.00 70.95 410 GLU A CA 1
ATOM 411 C CA . VAL A 1 411 ? 329.770 201.249 189.060 1.00 70.95 411 VAL A CA 1
ATOM 412 C CA . GLU A 1 412 ? 327.745 200.953 192.356 1.00 70.95 412 GLU A CA 1
ATOM 413 C CA . GLU A 1 413 ? 330.354 203.143 193.949 1.00 70.95 413 GLU A CA 1
ATOM 414 C CA . VAL A 1 414 ? 329.334 205.886 191.558 1.00 70.95 414 VAL A CA 1
ATOM 415 C CA . ARG A 1 415 ? 325.491 205.527 191.558 1.00 70.95 415 ARG A CA 1
ATOM 416 C CA . GLU A 1 416 ? 325.331 205.296 195.282 1.00 70.95 416 GLU A CA 1
ATOM 417 C CA . LEU A 1 417 ? 327.377 208.787 195.124 1.00 70.95 417 LEU A CA 1
ATOM 418 C CA . LEU A 1 418 ? 325.538 211.330 193.036 1.00 70.95 418 LEU A CA 1
ATOM 419 C CA . GLU A 1 419 ? 322.411 211.856 195.295 1.00 70.95 419 GLU A CA 1
ATOM 420 C CA . TRP A 1 420 ? 324.522 212.661 198.260 1.00 70.95 420 TRP A CA 1
ATO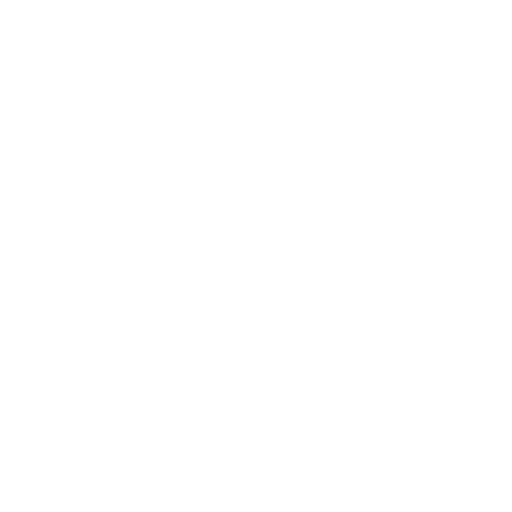M 421 C CA . TYR A 1 421 ? 325.790 215.766 196.449 1.00 70.95 421 TYR A CA 1
ATOM 422 C CA . ASN A 1 422 ? 322.240 216.155 195.079 1.00 70.95 422 ASN A CA 1
ATOM 423 C CA . ASN A 1 423 ? 320.540 215.736 198.447 1.00 70.95 423 ASN A CA 1
ATOM 424 C CA . MET A 1 424 ? 323.487 217.530 200.154 1.00 70.95 424 MET A CA 1
ATOM 425 C CA . ASN A 1 425 ? 322.107 220.753 198.764 1.00 70.95 425 ASN A CA 1
ATOM 426 C CA . ARG A 1 426 ? 318.470 219.490 199.178 1.00 70.95 426 ARG A CA 1
ATOM 427 C CA . LEU A 1 427 ? 318.566 219.636 202.937 1.00 70.95 427 LEU A CA 1
ATOM 428 C CA . LEU A 1 428 ? 321.674 222.106 203.171 1.00 70.95 428 LEU A CA 1
ATOM 429 C CA . LYS A 1 429 ? 319.888 224.605 200.873 1.00 70.95 429 LYS A CA 1
ATOM 430 C CA . MET A 1 430 ? 316.936 224.552 203.296 1.00 70.95 430 MET A CA 1
ATOM 431 C CA . VAL A 1 431 ? 317.070 228.213 204.192 1.00 70.95 431 VAL A CA 1
ATOM 432 C CA . LYS A 1 432 ? 313.394 228.795 205.135 1.00 70.95 432 LYS A CA 1
ATOM 543 C CA . ALA C 3 1 ? 321.585 219.562 207.246 1.00 70.95 450 ALA C CA 1
ATOM 544 C CA . ALA C 3 2 ? 323.186 216.886 209.431 1.00 70.95 451 ALA C CA 1
ATOM 545 C CA . LEU C 3 3 ? 320.789 214.429 207.831 1.00 70.95 452 LEU C CA 1
ATOM 546 C CA . ALA C 3 4 ? 322.542 215.612 204.647 1.00 70.95 453 ALA C CA 1
ATOM 547 C CA . LEU C 3 5 ? 326.168 215.337 205.731 1.00 70.95 454 LEU C CA 1
ATOM 548 C CA . ALA C 3 6 ? 326.171 212.124 207.811 1.00 70.95 455 ALA C CA 1
ATOM 549 C CA . ALA C 3 7 ? 324.212 211.001 204.738 1.00 70.95 456 ALA C CA 1
ATOM 550 C CA . ALA C 3 8 ? 327.140 212.564 202.474 1.00 70.95 457 ALA C CA 1
ATOM 551 C CA . ALA C 3 9 ? 329.417 209.903 204.244 1.00 70.95 458 ALA C CA 1
ATOM 552 C CA . ALA C 3 10 ? 326.995 206.950 204.874 1.00 70.95 459 ALA C CA 1
ATOM 553 C CA . LEU C 3 11 ? 327.404 206.754 201.244 1.00 70.95 460 LEU C CA 1
ATOM 554 C CA . ALA C 3 12 ? 331.114 207.936 201.249 1.00 70.95 461 ALA C CA 1
ATOM 555 C CA . LEU C 3 13 ? 331.249 204.676 203.215 1.00 70.95 462 LEU C CA 1
ATOM 556 C CA . ALA C 3 14 ? 329.310 201.909 201.259 1.00 70.95 463 ALA C CA 1
ATOM 557 C CA . ALA C 3 15 ? 331.083 202.540 197.896 1.00 70.95 464 ALA C CA 1
ATOM 558 C CA . ALA C 3 16 ? 334.714 202.817 198.612 1.00 70.95 465 ALA C CA 1
ATOM 559 C CA . GLY C 3 17 ? 334.264 199.847 200.938 1.00 70.95 466 GLY C CA 1
#

Sequence (449 aa):
MFQQLSARLQEAIGRLRGRGRITEEDLKATLREIRRALMDADVNLEVARDFVERVREEALGKQVLESLTPAEVILATVYEALKEALGGEARLPVLKDRNLWFLVGLQGSGKTTTAAKLALYYKGKGRRPLLVAADTQRPAAREQLRLLGEKVGVPVLEVMDGESPESIRRRVEEKARLEARDLILVDTAGRLQIDEPLMGELARLKEVLGPDEVLLVLDAMTGQEALSVARAFDEKVGVTGLVLTKLDGDARGGAALSARHVTGKPIYFAGVSEKPEGLEPFYPERLAGRILGMGDIESILEKVKGLEEYDKIQKKMEDVMEGKGKLTLRDVYAQIIALRKMGPLSKVLQHIPGLGIMLPTPSEDQLKIGEEKIRRWLAALNSMTYKELENPNIIDKSRMRRIAEGSGLEVEEVRELLEWYNNMNRLLKMVKAALALAAAAALALAAAG